Protein AF-A0AAV8Z323-F1 (afdb_monomer)

Solvent-accessible surface area (backbone atoms only — not comparable to full-atom values): 7823 Å² total; per-residue (Å²): 133,81,52,74,69,43,53,56,40,52,53,50,48,52,37,52,75,72,66,50,51,71,71,58,44,48,52,54,43,37,69,76,41,51,90,73,38,61,58,48,60,102,83,55,96,57,101,39,60,43,69,58,53,51,50,43,42,75,74,67,54,84,75,65,70,79,76,86,76,78,66,82,78,48,91,37,51,59,57,20,67,77,70,72,45,58,50,67,58,45,46,44,46,38,44,71,75,65,65,53,73,92,86,77,83,83,87,72,97,64,90,69,53,76,72,58,48,53,67,62,71,76,110

Secondary structure (DSSP, 8-state):
---HHHHHHHHHHHHHHTT--HHHHHHHHHHHHGGG-S---TT--SS--HHHHHHHHHTT----SPP---PPPPTTHHHHHHH---HHHHHHIIIIIS----------SSPPPHHHHHHHHT-

Sequence (123 aa):
MLSVQIEQRVYLTFLVKLGKTFTEAYAISKEVYGNDCLFRGLNGLSGVNGSEWFKRFKEGRETTEDDPRLGQPSTIQGPAEITGINQECVRQILHELFNMRKVCAKMMPKLLTPEQKESIMNI

Structure (mmCIF, N/CA/C/O backbone):
data_AF-A0AAV8Z323-F1
#
_entry.id   AF-A0AAV8Z323-F1
#
loop_
_atom_site.group_PDB
_atom_site.id
_atom_site.type_symbol
_atom_site.label_atom_id
_atom_site.label_alt_id
_atom_site.label_comp_id
_atom_site.label_asym_id
_atom_site.label_entity_id
_atom_site.label_seq_id
_atom_site.pdbx_PDB_ins_code
_atom_site.Cartn_x
_atom_site.Cartn_y
_atom_site.Cartn_z
_atom_site.occupancy
_atom_site.B_iso_or_equiv
_atom_site.auth_seq_id
_atom_site.auth_comp_id
_atom_site.auth_asym_id
_atom_site.auth_atom_id
_atom_site.pdbx_PDB_model_num
ATOM 1 N N . MET A 1 1 ? -16.971 -11.402 -10.348 1.00 48.16 1 MET A N 1
ATOM 2 C CA . MET A 1 1 ? -16.849 -11.582 -8.886 1.00 48.16 1 MET A CA 1
ATOM 3 C C . MET A 1 1 ? -15.675 -10.725 -8.441 1.00 48.16 1 MET A C 1
ATOM 5 O O . MET A 1 1 ? -14.588 -10.930 -8.966 1.00 48.16 1 MET A O 1
ATOM 9 N N . LEU A 1 2 ? -15.898 -9.697 -7.616 1.00 60.88 2 LEU A N 1
ATOM 10 C CA . LEU A 1 2 ? -14.803 -8.868 -7.093 1.00 60.88 2 LEU A CA 1
ATOM 11 C C . LEU A 1 2 ? -13.932 -9.734 -6.176 1.00 60.88 2 LEU A C 1
ATOM 13 O O . LEU A 1 2 ? -14.456 -10.592 -5.467 1.00 60.88 2 LEU A O 1
ATOM 17 N N . SER A 1 3 ? -12.611 -9.554 -6.212 1.00 76.62 3 SER A N 1
ATOM 18 C CA . SER A 1 3 ? -11.750 -10.247 -5.255 1.00 76.62 3 SER A CA 1
ATOM 19 C C . SER A 1 3 ? -12.020 -9.698 -3.851 1.00 76.62 3 SER A C 1
ATOM 21 O O . SER A 1 3 ? -12.246 -8.498 -3.684 1.00 76.62 3 SER A O 1
ATOM 23 N N . VAL A 1 4 ? -11.949 -10.560 -2.834 1.00 76.06 4 VAL A N 1
ATOM 24 C CA . VAL A 1 4 ? -12.150 -10.187 -1.416 1.00 76.06 4 VAL A CA 1
ATOM 25 C C . VAL A 1 4 ? -11.257 -8.999 -1.010 1.00 76.06 4 VAL A C 1
ATOM 27 O O . VAL A 1 4 ? -11.631 -8.177 -0.179 1.00 76.06 4 VAL A O 1
ATOM 30 N N . GLN A 1 5 ? -10.093 -8.851 -1.654 1.00 76.62 5 GLN A N 1
ATOM 31 C CA . GLN A 1 5 ? -9.186 -7.722 -1.438 1.00 76.62 5 GLN A CA 1
ATOM 32 C C . GLN A 1 5 ? -9.721 -6.392 -1.962 1.00 76.62 5 GLN A C 1
ATOM 34 O O . GLN A 1 5 ? -9.603 -5.376 -1.278 1.00 76.62 5 GLN A O 1
ATOM 39 N N . ILE A 1 6 ? -10.305 -6.388 -3.160 1.00 80.69 6 ILE A N 1
ATOM 40 C CA . ILE A 1 6 ? -10.874 -5.176 -3.754 1.00 80.69 6 ILE A CA 1
ATOM 41 C C . ILE A 1 6 ? -12.091 -4.729 -2.943 1.00 80.69 6 ILE A C 1
ATOM 43 O O . ILE A 1 6 ? -12.216 -3.544 -2.649 1.00 80.69 6 ILE A O 1
ATOM 47 N N . GLU A 1 7 ? -12.941 -5.664 -2.516 1.00 84.75 7 GLU A N 1
ATOM 48 C CA . GLU A 1 7 ? -14.120 -5.365 -1.696 1.00 84.75 7 GLU A CA 1
ATOM 49 C C . GLU A 1 7 ? -13.749 -4.653 -0.385 1.00 84.75 7 GLU A C 1
ATOM 51 O O . GLU A 1 7 ? -14.248 -3.562 -0.105 1.00 84.75 7 GLU A O 1
ATOM 56 N N . GLN A 1 8 ? -12.801 -5.209 0.377 1.00 86.19 8 GLN A N 1
ATOM 57 C CA . GLN A 1 8 ? -12.352 -4.598 1.631 1.00 86.19 8 GLN A CA 1
ATOM 58 C C . GLN A 1 8 ? -11.695 -3.225 1.413 1.00 86.19 8 GLN A C 1
ATOM 60 O O . GLN A 1 8 ? -11.834 -2.332 2.250 1.00 86.19 8 GLN A O 1
ATOM 65 N N . ARG A 1 9 ? -11.009 -3.009 0.280 1.00 86.19 9 ARG A N 1
ATOM 66 C CA . ARG A 1 9 ? -10.444 -1.695 -0.080 1.00 86.19 9 ARG A CA 1
ATOM 67 C C . ARG A 1 9 ? -11.522 -0.667 -0.402 1.00 86.19 9 ARG A C 1
ATOM 69 O O . ARG A 1 9 ? -11.408 0.454 0.078 1.00 86.19 9 ARG A O 1
ATOM 76 N N . VAL A 1 10 ? -12.568 -1.042 -1.144 1.00 87.38 10 VAL A N 1
ATOM 77 C CA . VAL A 1 10 ? -13.731 -0.170 -1.403 1.00 87.38 10 VAL A CA 1
ATOM 78 C C . VAL A 1 10 ? -14.386 0.241 -0.084 1.00 87.38 10 VAL A C 1
ATOM 80 O O . VAL A 1 10 ? -14.678 1.420 0.129 1.00 87.38 10 VAL A O 1
ATOM 83 N N . TYR A 1 11 ? -14.560 -0.716 0.830 1.00 88.19 11 TYR A N 1
ATOM 84 C CA . TYR A 1 11 ? -15.098 -0.449 2.160 1.00 88.19 11 TYR A CA 1
ATOM 85 C C . TYR A 1 11 ? -14.220 0.530 2.957 1.00 88.19 11 TYR A C 1
ATOM 87 O O . TYR A 1 11 ? -14.720 1.495 3.540 1.00 88.19 11 TYR A O 1
ATOM 95 N N . LEU A 1 12 ? -12.896 0.356 2.916 1.00 87.50 12 LEU A N 1
ATOM 96 C CA . LEU A 1 12 ? -11.958 1.288 3.540 1.00 87.50 12 LEU A CA 1
ATOM 97 C C . LEU A 1 12 ? -12.056 2.699 2.936 1.00 87.50 12 LEU A C 1
ATOM 99 O O . LEU A 1 12 ? -12.062 3.677 3.683 1.00 87.50 12 LEU A O 1
ATOM 103 N N . THR A 1 13 ? -12.184 2.831 1.612 1.00 89.19 13 THR A N 1
ATOM 104 C CA . THR A 1 13 ? -12.382 4.132 0.949 1.00 89.19 13 THR A CA 1
ATOM 105 C C . THR A 1 13 ? -13.653 4.826 1.439 1.00 89.19 13 THR A C 1
ATOM 107 O O . THR A 1 13 ? -13.644 6.034 1.681 1.00 89.19 13 THR A O 1
ATOM 110 N N . PHE A 1 14 ? -14.742 4.077 1.629 1.00 90.75 14 PHE A N 1
ATOM 111 C CA . PHE A 1 14 ? -15.986 4.608 2.183 1.00 90.75 14 PHE A CA 1
ATOM 112 C C . PHE A 1 14 ? -15.790 5.161 3.603 1.00 90.75 14 PHE A C 1
ATOM 114 O O . PHE A 1 14 ? -16.171 6.299 3.877 1.00 90.75 14 PHE A O 1
ATOM 121 N N . LEU A 1 15 ? -15.113 4.417 4.483 1.00 90.50 15 LEU A N 1
ATOM 122 C CA . LEU A 1 15 ? -14.819 4.861 5.852 1.00 90.50 15 LEU A CA 1
ATOM 123 C C . LEU A 1 15 ? -13.931 6.116 5.893 1.00 90.50 15 LEU A C 1
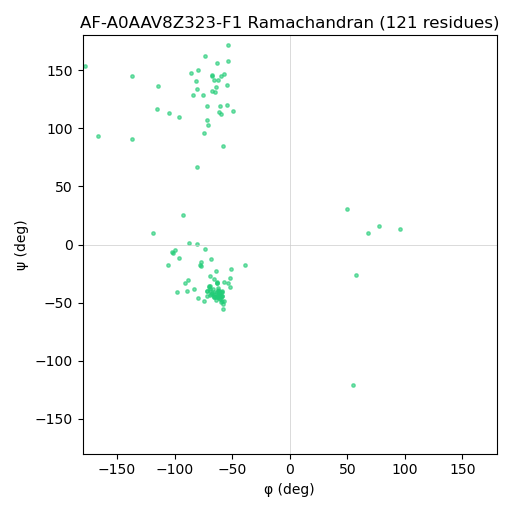ATOM 125 O O . LEU A 1 15 ? -14.159 7.007 6.713 1.00 90.50 15 LEU A O 1
ATOM 129 N N . VAL A 1 16 ? -12.961 6.223 4.980 1.00 89.44 16 VAL A N 1
ATOM 130 C CA . VAL A 1 16 ? -12.122 7.423 4.825 1.00 89.44 16 VAL A CA 1
ATOM 131 C C . VAL A 1 16 ? -12.966 8.634 4.419 1.00 89.44 16 VAL A C 1
ATOM 133 O O . VAL A 1 16 ? -12.806 9.709 5.000 1.00 89.44 16 VAL A O 1
ATOM 136 N N . LYS A 1 17 ? -13.897 8.470 3.466 1.00 90.38 17 LYS A N 1
ATOM 137 C CA . LYS A 1 17 ? -14.820 9.536 3.030 1.00 90.38 17 LYS A CA 1
ATOM 138 C C . LYS A 1 17 ? -15.798 9.964 4.129 1.00 90.38 17 LYS A C 1
ATOM 140 O O . LYS A 1 17 ? -16.165 11.132 4.179 1.00 90.38 17 LYS A O 1
ATOM 145 N N . LEU A 1 18 ? -16.160 9.058 5.040 1.00 91.00 18 LEU A N 1
ATOM 146 C CA . LEU A 1 18 ? -16.936 9.375 6.247 1.00 91.00 18 LEU A CA 1
ATOM 147 C C . LEU A 1 18 ? -16.133 10.123 7.327 1.00 91.00 18 LEU A C 1
ATOM 149 O O . LEU A 1 18 ? -16.690 10.477 8.364 1.00 91.00 18 LEU A O 1
ATOM 153 N N . GLY A 1 19 ? -14.833 10.350 7.122 1.00 90.31 19 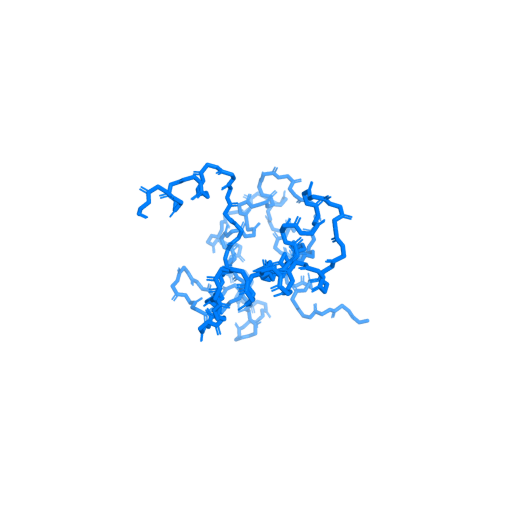GLY A N 1
ATOM 154 C CA . GLY A 1 19 ? -13.983 11.063 8.074 1.00 90.31 19 GLY A CA 1
ATOM 155 C C . GLY A 1 19 ? -13.545 10.225 9.277 1.00 90.31 19 GLY A C 1
ATOM 156 O O . GLY A 1 19 ? -13.074 10.791 10.262 1.00 90.31 19 GLY A O 1
ATOM 157 N N . LYS A 1 20 ? -13.673 8.892 9.215 1.00 90.69 20 LYS A N 1
ATOM 158 C CA . LYS A 1 20 ? -13.190 8.003 10.279 1.00 90.69 20 LYS A CA 1
ATOM 159 C C . LYS A 1 20 ? -11.671 8.009 10.357 1.00 90.69 20 LYS A C 1
ATOM 161 O O . LYS A 1 20 ? -10.984 8.103 9.340 1.00 90.69 20 LYS A O 1
ATOM 166 N N . THR A 1 21 ? -11.142 7.879 11.569 1.00 88.75 21 THR A N 1
ATOM 167 C CA . THR A 1 21 ? -9.711 7.659 11.798 1.00 88.75 21 THR A CA 1
ATOM 168 C C . THR A 1 21 ? -9.318 6.228 11.425 1.00 88.75 21 THR A C 1
ATOM 170 O O . THR A 1 21 ? -10.164 5.338 11.336 1.00 88.75 21 THR A O 1
ATOM 173 N N . PHE A 1 22 ? -8.021 5.976 11.226 1.00 84.56 22 PHE A N 1
ATOM 174 C CA . PHE A 1 22 ? -7.539 4.638 10.872 1.00 84.56 22 PHE A CA 1
ATOM 175 C C . PHE A 1 22 ? -7.904 3.585 11.930 1.00 84.56 22 PHE A C 1
ATOM 177 O O . PHE A 1 22 ? -8.310 2.481 11.581 1.00 84.56 22 PHE A O 1
ATOM 184 N N . THR A 1 23 ? -7.806 3.931 13.216 1.00 85.06 23 THR A N 1
ATOM 185 C CA . THR A 1 23 ? -8.122 3.020 14.325 1.00 85.06 23 THR A CA 1
ATOM 186 C C . THR A 1 23 ? -9.602 2.649 14.350 1.00 85.06 23 THR A C 1
ATOM 188 O O . THR A 1 23 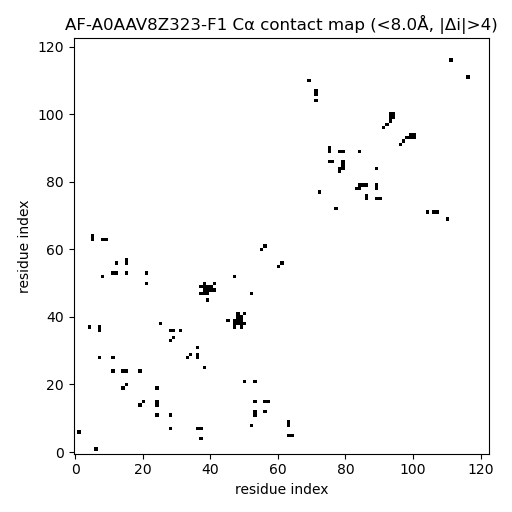? -9.930 1.473 14.491 1.00 85.06 23 THR A O 1
ATOM 191 N N . GLU A 1 24 ? -10.495 3.624 14.158 1.00 89.00 24 GLU A N 1
ATOM 192 C CA . GLU A 1 24 ? -11.936 3.366 14.048 1.00 89.00 24 GLU A CA 1
ATOM 193 C C . GLU A 1 24 ? -12.252 2.528 12.809 1.00 89.00 24 GLU A C 1
ATOM 195 O O . GLU A 1 24 ? -12.994 1.553 12.892 1.00 89.00 24 GLU A O 1
ATOM 200 N N . ALA A 1 25 ? -11.659 2.872 11.662 1.00 87.88 25 ALA A N 1
ATOM 201 C CA . ALA A 1 25 ? -11.877 2.146 10.420 1.00 87.88 25 ALA A CA 1
ATOM 202 C C . ALA A 1 25 ? -11.399 0.688 10.516 1.00 87.88 25 ALA A C 1
ATOM 204 O O . ALA A 1 25 ? -12.068 -0.221 10.021 1.00 87.88 25 ALA A O 1
ATOM 205 N N . TYR A 1 26 ? -10.271 0.455 11.190 1.00 85.12 26 TYR A N 1
ATOM 206 C CA . TYR A 1 26 ? -9.758 -0.880 11.471 1.00 85.12 26 TYR A CA 1
ATOM 207 C C . TYR A 1 26 ? -10.677 -1.661 12.415 1.00 85.12 26 TYR A C 1
ATOM 209 O O . TYR A 1 26 ? -10.972 -2.817 12.127 1.00 85.12 26 TYR A O 1
ATOM 217 N N . ALA A 1 27 ? -11.159 -1.043 13.498 1.00 86.88 27 ALA A N 1
ATOM 218 C CA . ALA A 1 27 ? -12.077 -1.688 14.436 1.00 86.88 27 ALA A CA 1
ATOM 219 C C . ALA A 1 27 ? -13.367 -2.141 13.736 1.00 86.88 27 ALA A C 1
ATOM 221 O O . ALA A 1 27 ? -13.726 -3.313 13.810 1.00 86.88 27 ALA A O 1
ATOM 222 N N . ILE A 1 28 ? -13.985 -1.249 12.956 1.00 88.50 28 ILE A N 1
ATOM 223 C CA . ILE A 1 28 ? -15.193 -1.553 12.179 1.00 88.50 28 ILE A CA 1
ATOM 224 C C . ILE A 1 28 ? -14.912 -2.664 11.153 1.00 88.50 28 ILE A C 1
ATOM 226 O O . ILE A 1 28 ? -15.660 -3.632 11.045 1.00 88.50 28 ILE A O 1
ATOM 230 N N . SER A 1 29 ? -13.798 -2.577 10.422 1.00 86.19 29 SER A N 1
ATOM 231 C CA . SER A 1 29 ? -13.424 -3.615 9.450 1.00 86.19 29 SER A CA 1
ATOM 232 C C . SER A 1 29 ? -13.156 -4.966 10.125 1.00 86.19 29 SER A C 1
ATOM 234 O O . SER A 1 29 ? -13.425 -6.016 9.546 1.00 86.19 29 SER A O 1
ATOM 236 N N . LYS A 1 30 ? -12.634 -4.967 11.357 1.00 86.06 30 LYS A N 1
ATOM 237 C CA . LYS A 1 30 ? -12.393 -6.182 12.139 1.00 86.06 30 LYS A CA 1
ATOM 238 C C . LYS A 1 30 ? -13.695 -6.828 12.611 1.00 86.06 30 LYS A C 1
ATOM 240 O O . LYS A 1 30 ? -13.757 -8.054 12.627 1.00 86.06 30 LYS A O 1
ATOM 245 N N . GLU A 1 31 ? -14.713 -6.041 12.951 1.00 88.94 31 GLU A N 1
ATOM 246 C CA . GLU A 1 31 ? -16.048 -6.554 13.284 1.00 88.94 31 GLU A CA 1
ATOM 247 C C . GLU A 1 31 ? -16.729 -7.204 12.074 1.00 88.94 31 GLU A C 1
ATOM 249 O O . GLU A 1 31 ? -17.294 -8.286 12.205 1.00 88.94 31 GLU A O 1
ATOM 254 N N . VAL A 1 32 ? -16.630 -6.588 10.891 1.00 88.62 32 VAL A N 1
ATOM 255 C CA . VAL A 1 32 ? -17.286 -7.087 9.668 1.00 88.62 32 VAL A CA 1
ATOM 256 C C . VAL A 1 32 ? -16.582 -8.319 9.097 1.00 88.62 32 VAL A C 1
ATOM 258 O O . VAL A 1 32 ? -17.232 -9.310 8.775 1.00 88.62 32 VAL A O 1
ATOM 261 N N . TYR A 1 33 ? -15.254 -8.267 8.960 1.00 84.62 33 TYR A N 1
ATOM 262 C CA . TYR A 1 33 ? -14.483 -9.294 8.247 1.00 84.62 33 TYR A CA 1
ATOM 263 C C . TYR A 1 33 ? -13.778 -10.293 9.175 1.00 84.62 33 TYR A C 1
ATOM 265 O O . TYR A 1 33 ? -13.196 -11.270 8.707 1.00 84.62 33 TYR A O 1
ATOM 273 N N . GLY A 1 34 ? -13.781 -10.074 10.493 1.00 84.56 34 GLY A N 1
ATOM 274 C CA . GLY A 1 34 ? -13.235 -11.018 11.467 1.00 84.56 34 GLY A CA 1
ATOM 275 C C . GLY A 1 34 ? -11.777 -11.400 11.189 1.00 84.56 34 GLY A C 1
ATOM 276 O O . GLY A 1 34 ? -10.872 -10.558 11.187 1.00 84.56 34 GLY A O 1
ATOM 277 N N . ASN A 1 35 ? -11.520 -12.695 10.994 1.00 81.56 35 ASN A N 1
ATOM 278 C CA . ASN A 1 35 ? -10.181 -13.217 10.697 1.00 81.56 35 ASN A CA 1
ATOM 279 C C . ASN A 1 35 ? -9.748 -13.005 9.243 1.00 81.56 35 ASN A C 1
ATOM 281 O O . ASN A 1 35 ? -8.545 -13.007 8.978 1.00 81.56 35 ASN A O 1
ATOM 285 N N . ASP A 1 36 ? -10.700 -12.738 8.352 1.00 80.44 36 ASP A N 1
ATOM 286 C CA . ASP A 1 36 ? -10.464 -12.471 6.934 1.00 80.44 36 ASP A CA 1
ATOM 287 C C . ASP A 1 36 ? -10.179 -10.989 6.658 1.00 80.44 36 ASP A C 1
ATOM 289 O O . ASP A 1 36 ? -9.952 -10.598 5.513 1.00 80.44 36 ASP A O 1
ATOM 293 N N . CYS A 1 37 ? -10.152 -10.146 7.697 1.00 78.44 37 CYS A N 1
ATOM 294 C CA . CYS A 1 37 ? -9.748 -8.748 7.585 1.00 78.44 37 CYS A CA 1
ATOM 295 C C . CYS A 1 37 ? -8.290 -8.647 7.099 1.00 78.44 37 CYS A C 1
ATOM 297 O O . CYS A 1 37 ? -7.343 -9.034 7.792 1.00 78.44 37 CYS A O 1
ATOM 299 N N . LEU A 1 38 ? -8.111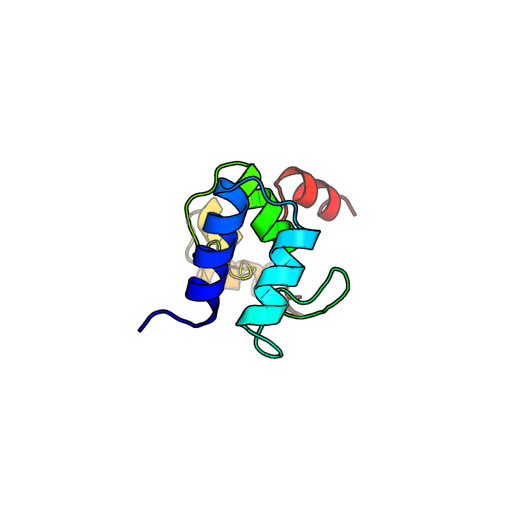 -8.102 5.896 1.00 72.50 38 LEU A N 1
ATOM 300 C CA . LEU A 1 38 ? -6.831 -7.998 5.193 1.00 72.50 38 LEU A CA 1
ATOM 301 C C . LEU A 1 38 ? -5.945 -6.879 5.737 1.00 72.50 38 LEU A C 1
ATOM 303 O O . LEU A 1 38 ? -4.740 -6.860 5.488 1.00 72.50 38 LEU A O 1
ATO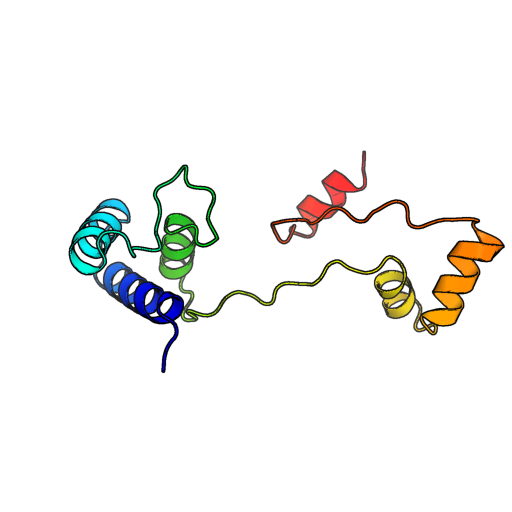M 307 N N . PHE A 1 39 ? -6.519 -5.969 6.519 1.00 70.25 39 PHE A N 1
ATOM 308 C CA . PHE A 1 39 ? -5.804 -4.908 7.212 1.00 70.25 39 PHE A CA 1
ATOM 309 C C . PHE A 1 39 ? -5.163 -5.453 8.487 1.00 70.25 39 PHE A C 1
ATOM 311 O O . PHE A 1 39 ? -5.566 -5.105 9.589 1.00 70.25 39 PHE A O 1
ATOM 318 N N . ARG A 1 40 ? -4.174 -6.344 8.385 1.00 61.81 40 ARG A N 1
ATOM 319 C CA . ARG A 1 40 ? -3.459 -6.792 9.589 1.00 61.81 40 ARG A CA 1
ATOM 320 C C . ARG A 1 40 ? -2.660 -5.600 10.138 1.00 61.81 40 ARG A C 1
ATOM 322 O O . ARG A 1 40 ? -2.018 -4.894 9.366 1.00 61.81 40 ARG A O 1
ATOM 329 N N . GLY A 1 41 ? -2.763 -5.344 11.446 1.00 55.31 41 GLY A N 1
ATOM 330 C CA . GLY A 1 41 ? -2.189 -4.162 12.104 1.00 55.31 41 GLY A CA 1
ATOM 331 C C . GLY A 1 41 ? -0.690 -3.949 11.842 1.00 55.31 41 GLY A C 1
ATOM 332 O O . GLY A 1 41 ? -0.021 -4.828 11.306 1.00 55.31 41 GLY A O 1
ATOM 333 N N . LEU A 1 42 ? -0.181 -2.786 12.277 1.00 46.44 42 LEU A N 1
ATOM 334 C CA . LEU A 1 42 ? 1.123 -2.154 11.968 1.00 46.44 42 LEU A CA 1
ATOM 335 C C . LEU A 1 42 ? 2.374 -3.060 11.861 1.00 46.44 42 LEU A C 1
ATOM 337 O O . LEU A 1 42 ? 3.358 -2.638 11.264 1.00 46.44 42 LEU A O 1
ATOM 341 N N . ASN A 1 43 ? 2.341 -4.290 12.382 1.00 46.06 43 ASN A N 1
ATOM 342 C CA . ASN A 1 43 ? 3.478 -5.206 12.486 1.00 46.06 43 ASN A CA 1
ATOM 343 C C . ASN A 1 43 ? 3.307 -6.540 11.715 1.00 46.06 43 ASN A C 1
ATOM 345 O O . ASN A 1 43 ? 4.099 -7.461 11.900 1.00 46.06 43 ASN A O 1
ATOM 349 N N . GLY A 1 44 ? 2.277 -6.694 10.874 1.00 40.31 44 GLY A N 1
ATOM 350 C CA . GLY A 1 44 ? 1.985 -7.956 10.182 1.00 40.31 44 GLY A CA 1
ATOM 351 C C . GLY A 1 44 ? 2.553 -8.046 8.763 1.00 40.31 44 GLY A C 1
ATOM 352 O O . GLY A 1 44 ? 2.024 -7.429 7.843 1.00 40.31 44 GLY A O 1
ATOM 353 N N . LEU A 1 45 ? 3.571 -8.888 8.563 1.00 40.59 45 LEU A N 1
ATOM 354 C CA . LEU A 1 45 ? 4.054 -9.361 7.258 1.00 40.59 45 LEU A CA 1
ATOM 355 C C . LEU A 1 45 ? 2.933 -10.077 6.477 1.00 40.59 45 LEU A C 1
ATOM 357 O O . LEU A 1 45 ? 2.798 -11.292 6.540 1.00 40.59 45 LEU A O 1
ATOM 361 N N . SER A 1 46 ? 2.100 -9.329 5.754 1.00 44.31 46 SER A N 1
ATOM 362 C CA . SER A 1 46 ? 1.221 -9.858 4.706 1.00 44.31 46 SER A CA 1
ATOM 363 C C . SER A 1 46 ? 0.654 -8.716 3.867 1.00 44.31 46 SER A C 1
ATOM 365 O O . SER A 1 46 ? -0.383 -8.169 4.217 1.00 44.31 46 SER A O 1
ATOM 367 N N . GLY A 1 47 ? 1.328 -8.389 2.761 1.00 51.22 47 GLY A N 1
ATOM 368 C CA . GLY A 1 47 ? 0.774 -7.920 1.475 1.00 51.22 47 GLY A CA 1
ATOM 369 C C . GLY A 1 47 ? -0.112 -6.666 1.373 1.00 51.22 47 GLY A C 1
ATOM 370 O O . GLY A 1 47 ? -0.123 -6.050 0.314 1.00 51.22 47 GLY A O 1
ATOM 371 N N . VAL A 1 48 ? -0.840 -6.247 2.406 1.00 58.91 48 VAL A N 1
ATOM 372 C CA . VAL A 1 48 ? -1.801 -5.140 2.359 1.00 58.91 48 VAL A CA 1
ATOM 373 C C . VAL A 1 48 ? -1.618 -4.301 3.620 1.00 58.91 48 VAL A C 1
ATOM 375 O O . VAL A 1 48 ? -2.200 -4.564 4.667 1.00 58.91 48 VAL A O 1
ATOM 378 N N . ASN A 1 49 ? -0.760 -3.285 3.538 1.00 71.31 49 ASN A N 1
ATOM 379 C CA . ASN A 1 49 ? -0.546 -2.365 4.649 1.00 71.31 49 ASN A CA 1
ATOM 380 C C . ASN A 1 49 ? -1.765 -1.430 4.753 1.00 71.31 49 ASN A C 1
ATOM 382 O O . ASN A 1 49 ? -1.875 -0.463 4.003 1.00 71.31 49 ASN A O 1
ATOM 386 N N . GLY A 1 50 ? -2.729 -1.749 5.622 1.00 73.56 50 GLY A N 1
ATOM 387 C CA . GLY A 1 50 ? -3.982 -0.990 5.731 1.00 73.56 50 GLY A CA 1
ATOM 388 C C . GLY A 1 50 ? -3.779 0.496 6.027 1.00 73.56 50 GLY A C 1
ATOM 389 O O . GLY A 1 50 ? -4.539 1.324 5.533 1.00 73.56 50 GLY A O 1
ATOM 390 N N . SER A 1 51 ? -2.722 0.848 6.763 1.00 76.81 51 SER A N 1
ATOM 391 C CA . SER A 1 51 ? -2.369 2.242 7.057 1.00 76.81 51 SER A CA 1
ATOM 392 C C . SER A 1 51 ? -1.871 2.995 5.820 1.00 76.81 51 SER A C 1
ATOM 394 O O . SER A 1 51 ? -2.197 4.164 5.638 1.00 76.81 51 SER A O 1
ATOM 396 N N . GLU A 1 52 ? -1.144 2.314 4.933 1.00 80.38 52 GLU A N 1
ATOM 397 C CA . GLU A 1 52 ? -0.693 2.850 3.647 1.00 80.38 52 GLU A CA 1
ATOM 398 C C . GLU A 1 52 ? -1.888 3.116 2.726 1.00 80.38 52 GLU A C 1
ATOM 400 O O . GLU A 1 52 ? -1.995 4.192 2.146 1.00 80.38 52 GLU A O 1
ATOM 405 N N . TRP A 1 53 ? -2.830 2.173 2.633 1.00 83.38 53 TRP A N 1
ATOM 406 C CA . TRP A 1 53 ? -4.069 2.370 1.874 1.00 83.38 53 TRP A CA 1
ATOM 407 C C . TRP A 1 53 ? -4.911 3.512 2.435 1.00 83.38 53 TRP A C 1
ATOM 409 O O . TRP A 1 53 ? -5.356 4.374 1.683 1.00 83.38 53 TRP A O 1
ATOM 419 N N . PHE A 1 54 ? -5.066 3.570 3.757 1.00 85.25 54 PHE A N 1
ATOM 420 C CA . PHE A 1 54 ? -5.768 4.661 4.422 1.00 85.25 54 PHE A CA 1
ATOM 421 C C . PHE A 1 54 ? -5.122 6.023 4.125 1.00 85.25 54 PHE A C 1
ATOM 423 O O . PHE A 1 54 ? -5.823 6.971 3.775 1.00 85.25 54 PHE A O 1
ATOM 430 N N . LYS A 1 55 ? -3.786 6.114 4.190 1.00 86.38 55 LYS A N 1
ATOM 431 C CA . LYS A 1 55 ? -3.031 7.318 3.819 1.00 86.38 55 LYS A CA 1
ATOM 432 C C . LYS A 1 55 ? -3.269 7.705 2.356 1.00 86.38 55 LYS A C 1
ATOM 434 O O . LYS A 1 55 ? -3.640 8.840 2.084 1.00 86.38 55 LYS A O 1
ATOM 439 N N . ARG A 1 56 ? -3.147 6.754 1.428 1.00 85.12 56 ARG A N 1
ATOM 440 C CA . ARG A 1 56 ? -3.366 6.977 -0.012 1.00 85.12 56 ARG A CA 1
ATOM 441 C C . ARG A 1 56 ? -4.776 7.483 -0.320 1.00 85.12 56 ARG A C 1
ATOM 443 O O . ARG A 1 56 ? -4.944 8.369 -1.151 1.00 85.12 56 ARG A O 1
ATOM 450 N N . PHE A 1 57 ? -5.790 6.940 0.351 1.00 87.62 57 PHE A N 1
ATOM 451 C CA . PHE A 1 57 ? -7.169 7.404 0.197 1.00 87.62 57 PHE A CA 1
ATOM 452 C C . PHE A 1 57 ? -7.380 8.797 0.800 1.00 87.62 57 PHE A C 1
ATOM 454 O O . PHE A 1 57 ? -8.094 9.608 0.218 1.00 87.62 57 PHE A O 1
ATOM 461 N N . LYS A 1 58 ? -6.723 9.115 1.924 1.00 86.31 58 LYS A N 1
ATOM 462 C CA . LYS A 1 58 ? -6.704 10.478 2.482 1.00 86.31 58 LYS A CA 1
ATOM 463 C C . LYS A 1 58 ? -6.037 11.487 1.542 1.00 86.31 58 LYS A C 1
ATOM 465 O O . LYS A 1 58 ? -6.457 12.638 1.525 1.00 86.31 58 LYS A O 1
ATOM 470 N N . GLU A 1 59 ? -5.040 11.055 0.776 1.00 88.00 59 GLU A N 1
ATOM 471 C CA . GLU A 1 59 ? -4.322 11.852 -0.231 1.00 88.00 59 GLU A CA 1
ATOM 472 C C . GLU A 1 59 ? -5.074 11.975 -1.572 1.00 88.00 59 GLU A C 1
ATOM 474 O O . GLU A 1 59 ? -4.590 12.639 -2.483 1.00 88.00 59 GLU A O 1
ATOM 479 N N . GLY A 1 60 ? -6.268 11.381 -1.698 1.00 84.44 60 GLY A N 1
ATOM 480 C CA . GLY A 1 60 ? -7.139 11.562 -2.864 1.00 84.44 60 GLY A CA 1
ATOM 481 C C . GLY A 1 60 ? -7.030 10.483 -3.943 1.00 84.44 60 GLY A C 1
ATOM 482 O O . GLY A 1 60 ? -7.553 10.672 -5.038 1.00 84.44 60 GLY A O 1
ATOM 483 N N . ARG A 1 61 ? -6.394 9.335 -3.669 1.00 83.00 61 ARG A N 1
ATOM 484 C CA . ARG A 1 61 ? -6.454 8.182 -4.584 1.00 83.00 61 ARG A CA 1
ATOM 485 C C . ARG A 1 61 ? -7.889 7.650 -4.691 1.00 83.00 61 ARG A C 1
ATOM 487 O O . ARG A 1 61 ? -8.536 7.412 -3.675 1.00 83.00 61 ARG A O 1
ATOM 494 N N . GLU A 1 62 ? -8.335 7.352 -5.911 1.00 76.88 62 GLU A N 1
ATOM 495 C CA . GLU A 1 62 ? -9.656 6.751 -6.175 1.00 76.88 62 GLU A CA 1
ATOM 496 C C . GLU A 1 62 ? -9.598 5.262 -6.551 1.00 76.88 62 GLU A C 1
ATOM 498 O O . GLU A 1 62 ? -10.601 4.556 -6.455 1.00 76.88 62 GLU A O 1
ATOM 503 N N . THR A 1 63 ? -8.429 4.758 -6.956 1.00 81.00 63 THR A N 1
ATOM 504 C CA . THR A 1 63 ? -8.266 3.368 -7.395 1.00 81.00 63 THR A CA 1
ATOM 505 C C . THR A 1 63 ? -8.123 2.407 -6.216 1.00 81.00 63 THR A C 1
ATOM 507 O O . THR A 1 63 ? -7.448 2.697 -5.227 1.00 81.00 63 THR A O 1
ATOM 510 N N . THR A 1 64 ? -8.735 1.228 -6.333 1.00 78.56 64 THR A N 1
ATOM 511 C CA . THR A 1 64 ? -8.626 0.127 -5.356 1.00 78.56 64 THR A CA 1
ATOM 512 C C . THR A 1 64 ? -7.675 -0.982 -5.811 1.00 78.56 64 THR A C 1
ATOM 514 O O . THR A 1 64 ? -7.363 -1.896 -5.042 1.00 78.56 64 THR A O 1
ATOM 517 N N . GLU A 1 65 ? -7.181 -0.893 -7.043 1.00 78.62 65 GLU A N 1
ATOM 518 C CA . GLU A 1 65 ? -6.232 -1.833 -7.635 1.00 78.62 65 GLU A CA 1
ATOM 519 C C . GLU A 1 65 ? -4.797 -1.564 -7.174 1.00 78.62 65 GLU A C 1
ATOM 521 O O . GLU A 1 65 ? -4.425 -0.430 -6.867 1.00 78.62 65 GLU A O 1
ATOM 526 N N . ASP A 1 66 ? -3.993 -2.629 -7.109 1.00 73.94 66 ASP A N 1
ATOM 527 C CA . ASP A 1 66 ? -2.558 -2.507 -6.854 1.00 73.94 66 ASP A CA 1
ATOM 528 C C . ASP A 1 66 ? -1.893 -1.654 -7.939 1.00 73.94 66 ASP A C 1
ATOM 530 O O . ASP A 1 66 ? -2.231 -1.743 -9.118 1.00 73.94 66 ASP A O 1
ATOM 534 N N . ASP A 1 67 ? -0.888 -0.878 -7.537 1.00 72.56 67 ASP A N 1
ATOM 535 C CA . ASP A 1 67 ? -0.005 -0.227 -8.497 1.00 72.56 67 ASP A CA 1
ATOM 536 C C . ASP A 1 67 ? 0.653 -1.264 -9.412 1.00 72.56 67 ASP A C 1
ATOM 538 O O . ASP A 1 67 ? 0.970 -2.368 -8.942 1.00 72.56 67 ASP A O 1
ATOM 542 N N . PRO A 1 68 ? 0.918 -0.919 -10.688 1.00 66.62 68 PRO A N 1
ATOM 543 C CA . PRO A 1 68 ? 1.695 -1.770 -11.568 1.00 66.62 68 PRO A CA 1
ATOM 544 C C . PRO A 1 68 ? 2.978 -2.183 -10.855 1.00 66.62 68 PRO A C 1
ATOM 546 O O . PRO A 1 68 ? 3.834 -1.360 -10.519 1.00 66.62 68 PRO A O 1
ATOM 549 N N . ARG A 1 69 ? 3.107 -3.482 -10.585 1.00 63.19 69 ARG A N 1
ATOM 550 C CA . ARG A 1 69 ? 4.339 -4.027 -10.032 1.00 63.19 69 ARG A CA 1
ATOM 551 C C . ARG A 1 69 ? 5.353 -3.959 -11.157 1.00 63.19 69 ARG A C 1
ATOM 553 O O . ARG A 1 69 ? 5.289 -4.771 -12.077 1.00 63.19 69 ARG A O 1
ATOM 560 N N . LEU A 1 70 ? 6.263 -2.985 -11.110 1.00 54.19 70 LEU A N 1
ATOM 561 C CA . LEU A 1 70 ? 7.418 -3.028 -11.995 1.00 54.19 70 LEU A CA 1
ATOM 562 C C . LEU A 1 70 ? 8.152 -4.323 -11.665 1.00 54.19 70 LEU A C 1
ATOM 564 O O . LEU A 1 70 ? 8.637 -4.517 -10.546 1.00 54.19 70 LEU A O 1
ATOM 568 N N . GLY A 1 71 ? 8.138 -5.242 -12.628 1.00 53.56 71 GLY A N 1
ATOM 569 C CA . GLY A 1 71 ? 8.925 -6.455 -12.549 1.00 53.56 71 GLY A CA 1
ATOM 570 C C . GLY A 1 71 ? 10.382 -6.094 -12.295 1.00 53.56 71 GLY A C 1
ATOM 571 O O . GLY A 1 71 ? 10.829 -4.975 -12.553 1.00 53.56 71 GLY A O 1
ATOM 572 N N . GLN A 1 72 ? 11.131 -7.050 -11.764 1.00 57.50 72 GLN A N 1
ATOM 573 C CA . GLN A 1 72 ? 12.565 -6.878 -11.619 1.00 57.50 72 GLN A CA 1
ATOM 574 C C . GLN A 1 72 ? 13.163 -6.517 -12.988 1.00 57.50 72 GLN A C 1
ATOM 576 O O . GLN A 1 72 ? 13.025 -7.322 -13.914 1.00 57.50 72 GLN A O 1
ATOM 581 N N . PRO A 1 73 ? 13.820 -5.351 -13.138 1.00 58.81 73 PRO A N 1
ATOM 582 C CA . PRO A 1 73 ? 14.480 -5.030 -14.387 1.00 58.81 73 PRO A CA 1
ATOM 583 C C . PRO A 1 73 ? 15.542 -6.097 -14.628 1.00 58.81 73 PRO A C 1
ATOM 585 O O . PRO A 1 73 ? 16.435 -6.318 -13.804 1.00 58.81 73 PRO A O 1
ATOM 588 N N . SER A 1 74 ? 15.407 -6.823 -15.735 1.00 64.00 74 SER A N 1
ATOM 589 C CA . SER A 1 74 ? 16.452 -7.747 -16.151 1.00 64.00 74 SER A CA 1
ATOM 590 C C . SER A 1 74 ? 17.712 -6.934 -16.436 1.00 64.00 74 SER A C 1
ATOM 592 O O . SER A 1 74 ? 17.629 -5.863 -17.035 1.00 64.00 74 SER A O 1
ATOM 594 N N . THR A 1 75 ? 18.883 -7.461 -16.069 1.00 68.00 75 THR A N 1
ATOM 595 C CA . THR A 1 75 ? 20.200 -6.870 -16.381 1.00 68.00 75 THR A CA 1
ATOM 596 C C . THR A 1 75 ? 20.354 -6.543 -17.875 1.00 68.00 75 THR A C 1
ATOM 598 O O . THR A 1 75 ? 21.158 -5.700 -18.243 1.00 68.00 75 THR A O 1
ATOM 601 N N . ILE A 1 76 ? 19.550 -7.186 -18.726 1.00 74.62 76 ILE A N 1
ATOM 602 C CA . ILE A 1 76 ? 19.519 -7.013 -20.178 1.00 74.62 76 ILE A CA 1
ATOM 603 C C . ILE A 1 76 ? 18.521 -5.924 -20.620 1.00 74.62 76 ILE A C 1
ATOM 605 O O . ILE A 1 76 ? 18.769 -5.228 -21.600 1.00 74.62 76 ILE A O 1
ATOM 609 N N . GLN A 1 77 ? 17.403 -5.757 -19.906 1.00 72.56 77 GLN A N 1
ATOM 610 C CA . GLN A 1 77 ? 16.297 -4.895 -20.334 1.00 72.56 77 GLN A CA 1
ATOM 611 C C . GLN A 1 77 ? 16.648 -3.407 -20.226 1.00 72.56 77 GLN A C 1
ATOM 613 O O . GLN A 1 77 ? 16.411 -2.663 -21.170 1.00 72.56 77 GLN A O 1
ATOM 618 N N . GLY A 1 78 ? 17.276 -2.991 -19.122 1.00 76.88 78 GLY A N 1
ATOM 619 C CA . GLY A 1 78 ? 17.676 -1.593 -18.925 1.00 76.88 78 GLY A CA 1
ATOM 620 C C . GLY A 1 78 ? 18.611 -1.073 -20.027 1.00 76.88 78 GLY A C 1
ATOM 621 O O . GLY A 1 78 ? 18.275 -0.089 -20.684 1.00 76.88 78 GLY A O 1
ATOM 622 N N . PRO A 1 79 ? 19.755 -1.736 -20.293 1.00 77.12 79 PRO A N 1
ATOM 623 C CA . PRO A 1 79 ? 20.662 -1.308 -21.352 1.00 77.12 79 PRO A CA 1
ATOM 624 C C . PRO A 1 79 ? 20.013 -1.351 -22.736 1.00 77.12 79 PRO A C 1
ATOM 626 O O . PRO A 1 79 ? 20.212 -0.418 -23.505 1.00 77.12 79 PRO A O 1
ATOM 629 N N . ALA A 1 80 ? 19.214 -2.378 -23.049 1.00 82.00 80 ALA A N 1
ATOM 630 C CA . ALA A 1 80 ? 18.535 -2.498 -24.341 1.00 82.00 80 ALA A CA 1
ATOM 631 C C . ALA A 1 80 ? 17.548 -1.347 -24.603 1.00 82.00 80 ALA A C 1
ATOM 633 O O . ALA A 1 80 ? 17.503 -0.826 -25.712 1.00 82.00 80 ALA A O 1
ATOM 634 N N . GLU A 1 81 ? 16.801 -0.907 -23.587 1.00 80.75 81 GLU A N 1
ATOM 635 C CA . GLU A 1 81 ? 15.871 0.226 -23.703 1.00 80.75 81 GLU A CA 1
ATOM 636 C C . GLU A 1 81 ? 16.600 1.567 -23.888 1.00 80.75 81 GLU A C 1
ATOM 638 O O . GLU A 1 81 ? 16.180 2.380 -24.706 1.00 80.75 81 GLU A O 1
ATOM 643 N N . ILE A 1 82 ? 17.715 1.789 -23.182 1.00 82.00 82 ILE A N 1
ATOM 644 C CA . ILE A 1 82 ? 18.494 3.040 -23.273 1.00 82.00 82 ILE A CA 1
ATOM 645 C C . ILE A 1 82 ? 19.235 3.142 -24.610 1.00 82.00 82 ILE A C 1
ATOM 647 O O . ILE A 1 82 ? 19.343 4.217 -25.195 1.00 82.00 82 ILE A O 1
ATOM 651 N N . THR A 1 83 ? 19.784 2.022 -25.075 1.00 82.94 83 THR A N 1
ATOM 652 C CA . THR A 1 83 ? 20.660 1.985 -26.253 1.00 82.94 83 THR A CA 1
ATOM 653 C C . THR A 1 83 ? 19.924 1.607 -27.540 1.00 82.94 83 THR A C 1
ATOM 655 O O . THR A 1 83 ? 20.490 1.733 -28.623 1.00 82.94 83 THR A O 1
ATOM 658 N N . GLY A 1 84 ? 18.674 1.137 -27.444 1.00 84.50 84 GLY A N 1
ATOM 659 C CA . GLY A 1 84 ? 17.879 0.647 -28.575 1.00 84.50 84 GLY A CA 1
ATOM 660 C C . GLY A 1 84 ? 18.406 -0.651 -29.200 1.00 84.50 84 GLY A C 1
ATOM 661 O O . GLY A 1 84 ? 17.957 -1.042 -30.277 1.00 84.50 84 GLY A O 1
ATOM 662 N N . ILE A 1 85 ? 19.374 -1.316 -28.562 1.00 86.19 85 ILE A N 1
ATOM 663 C CA . ILE A 1 85 ? 20.019 -2.523 -29.085 1.00 86.19 85 ILE A CA 1
ATOM 664 C C . ILE A 1 85 ? 19.186 -3.751 -28.697 1.00 86.19 85 ILE A C 1
ATOM 666 O O . ILE A 1 85 ? 18.584 -3.809 -27.624 1.00 86.19 85 ILE A O 1
ATOM 670 N N . ASN A 1 86 ? 19.177 -4.771 -29.556 1.00 87.25 86 ASN A N 1
ATOM 671 C CA . ASN A 1 86 ? 18.529 -6.045 -29.263 1.00 87.25 86 ASN A CA 1
ATOM 672 C C . ASN A 1 86 ? 19.056 -6.647 -27.941 1.00 87.25 86 ASN A C 1
ATOM 674 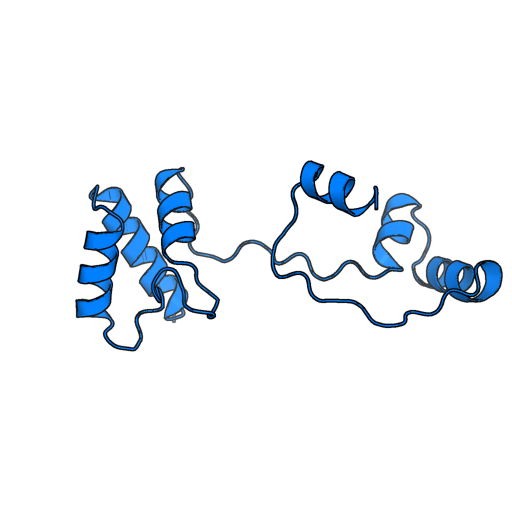O O . ASN A 1 86 ? 20.264 -6.672 -27.690 1.00 87.25 86 ASN A O 1
ATOM 678 N N . GLN A 1 87 ? 18.145 -7.174 -27.120 1.00 82.19 87 GLN A N 1
ATOM 679 C CA . GLN A 1 87 ? 18.461 -7.816 -25.842 1.00 82.19 87 GLN A CA 1
ATOM 680 C C . GLN A 1 87 ? 19.513 -8.930 -25.966 1.00 82.19 87 GLN A C 1
ATOM 682 O O . GLN A 1 87 ? 20.343 -9.096 -25.074 1.00 82.19 87 GLN A O 1
ATOM 687 N N . GLU A 1 88 ? 19.534 -9.658 -27.081 1.00 82.81 88 GLU A N 1
ATOM 688 C CA . GLU A 1 88 ? 20.515 -10.712 -27.333 1.00 82.81 88 GLU A CA 1
ATOM 689 C C . GLU A 1 88 ? 21.930 -10.154 -27.542 1.00 82.81 88 GLU A C 1
ATOM 691 O O . GLU A 1 88 ? 22.896 -10.695 -27.006 1.00 82.81 88 GLU A O 1
ATOM 696 N N . CYS A 1 89 ? 22.062 -9.014 -28.224 1.00 84.44 89 CYS A N 1
ATOM 697 C CA . CYS A 1 89 ? 23.346 -8.327 -28.363 1.00 84.44 89 CYS A CA 1
ATOM 698 C C . CYS A 1 89 ? 23.843 -7.806 -27.010 1.00 84.44 89 CYS A C 1
ATOM 700 O O . CYS A 1 89 ? 25.017 -7.952 -26.682 1.00 84.44 89 CYS A O 1
ATOM 702 N N . VAL A 1 90 ? 22.948 -7.254 -26.185 1.00 84.12 90 VAL A N 1
ATOM 703 C CA . VAL A 1 90 ? 23.287 -6.826 -24.818 1.00 84.12 90 VAL A CA 1
ATOM 704 C C . VAL A 1 90 ? 23.748 -8.019 -23.975 1.00 84.12 90 VAL A C 1
ATOM 706 O O . VAL A 1 90 ? 24.745 -7.922 -23.262 1.00 84.12 90 VAL A O 1
ATOM 709 N N . ARG A 1 91 ? 23.072 -9.169 -24.085 1.00 81.94 91 ARG A N 1
ATOM 710 C CA . ARG A 1 91 ? 23.464 -10.411 -23.404 1.00 81.94 91 ARG A CA 1
ATOM 711 C C . ARG A 1 91 ? 24.867 -10.866 -23.817 1.00 81.94 91 ARG A C 1
ATOM 713 O O . ARG A 1 91 ? 25.655 -11.225 -22.944 1.00 81.94 91 ARG A O 1
ATOM 720 N N . GLN A 1 92 ? 25.171 -10.839 -25.114 1.00 83.94 92 GLN A N 1
ATOM 721 C CA . GLN A 1 92 ? 26.482 -11.211 -25.655 1.00 83.94 92 GLN A CA 1
ATOM 722 C C . GLN A 1 92 ? 27.576 -10.261 -25.171 1.00 83.94 92 GLN A C 1
ATOM 724 O O . GLN A 1 92 ? 28.574 -10.719 -24.635 1.00 83.94 92 GLN A O 1
ATOM 729 N N . ILE A 1 93 ? 27.360 -8.947 -25.244 1.00 86.25 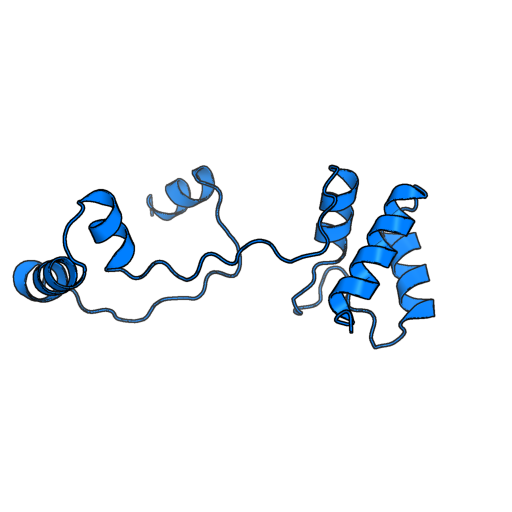93 ILE A N 1
ATOM 730 C CA . ILE A 1 93 ? 28.316 -7.946 -24.750 1.00 86.25 93 ILE A CA 1
ATOM 731 C C . ILE A 1 93 ? 28.622 -8.176 -23.263 1.00 86.25 93 ILE A C 1
ATOM 733 O O . ILE A 1 93 ? 29.785 -8.245 -22.867 1.00 86.25 93 ILE A O 1
ATOM 737 N N . LEU A 1 94 ? 27.589 -8.356 -22.436 1.00 83.06 94 LEU A N 1
ATOM 738 C CA . LEU A 1 94 ? 27.758 -8.583 -20.999 1.00 83.06 94 LEU A CA 1
ATOM 739 C C . LEU A 1 94 ? 28.515 -9.884 -20.698 1.00 83.06 94 LEU A C 1
ATOM 741 O O . LEU A 1 94 ? 29.363 -9.899 -19.808 1.00 83.06 94 LEU A O 1
ATOM 745 N N . HIS A 1 95 ? 28.223 -10.964 -21.426 1.00 81.50 95 HIS A N 1
ATOM 746 C CA . HIS A 1 95 ? 28.807 -12.279 -21.167 1.00 81.50 95 HIS A CA 1
ATOM 747 C C . HIS A 1 95 ? 30.198 -12.466 -21.792 1.00 81.50 95 HIS A C 1
ATOM 749 O O . HIS A 1 95 ? 31.051 -13.099 -21.183 1.00 81.50 95 HIS A O 1
ATOM 755 N N . GLU A 1 96 ? 30.436 -11.940 -22.993 1.00 83.44 96 GLU A N 1
ATOM 756 C CA . GLU A 1 96 ? 31.653 -12.185 -23.778 1.00 83.44 96 GLU A CA 1
ATOM 757 C C . GLU A 1 96 ? 32.686 -11.066 -23.628 1.00 83.44 96 GLU A C 1
ATOM 759 O O . GLU A 1 96 ? 33.870 -11.356 -23.485 1.00 83.44 96 GLU A O 1
ATOM 764 N N . LEU A 1 97 ? 32.260 -9.796 -23.612 1.00 80.88 97 LEU A N 1
ATOM 765 C CA . LEU A 1 97 ? 33.184 -8.657 -23.511 1.00 80.88 97 LEU A CA 1
ATOM 766 C C . LEU A 1 97 ? 33.461 -8.266 -22.058 1.00 80.88 97 LEU A C 1
ATOM 768 O O . LEU A 1 97 ? 34.597 -7.965 -21.703 1.00 80.88 97 LEU A O 1
ATOM 772 N N . PHE A 1 98 ? 32.432 -8.293 -21.208 1.00 80.69 98 PHE A N 1
ATOM 773 C CA . PHE A 1 98 ? 32.555 -7.924 -19.793 1.00 80.69 98 PHE A CA 1
ATOM 774 C C . PHE A 1 98 ? 32.676 -9.130 -18.850 1.00 80.69 98 PHE A C 1
ATOM 776 O O . PHE A 1 98 ? 32.888 -8.947 -17.652 1.00 80.69 98 PHE A O 1
ATOM 783 N N . ASN A 1 99 ? 32.554 -10.359 -19.373 1.00 81.56 99 ASN A N 1
ATOM 784 C CA . ASN A 1 99 ? 32.617 -11.617 -18.617 1.00 81.56 99 ASN A CA 1
ATOM 785 C C . ASN A 1 99 ? 31.702 -11.634 -17.369 1.00 81.56 99 ASN A C 1
ATOM 787 O O . ASN A 1 99 ? 31.997 -12.264 -16.348 1.00 81.56 99 ASN A O 1
ATOM 791 N N . MET A 1 100 ? 30.584 -10.906 -17.434 1.00 78.88 100 MET A N 1
ATOM 792 C CA . MET A 1 100 ? 29.630 -10.760 -16.341 1.00 78.88 100 MET A CA 1
ATOM 793 C C . MET A 1 100 ? 28.664 -11.942 -16.338 1.00 78.88 100 MET A C 1
ATOM 795 O O . MET A 1 100 ? 28.018 -12.255 -17.338 1.00 78.88 100 MET A O 1
ATOM 799 N N . ARG A 1 101 ? 28.508 -12.583 -15.176 1.00 72.12 101 ARG A N 1
ATOM 800 C CA . ARG A 1 101 ? 27.538 -13.665 -14.964 1.00 72.12 101 ARG A CA 1
ATOM 801 C C . ARG A 1 101 ? 26.476 -13.224 -13.965 1.00 72.12 101 ARG A C 1
ATOM 803 O O . ARG A 1 101 ? 26.789 -12.634 -12.934 1.00 72.12 101 ARG A O 1
ATOM 810 N N . LYS A 1 102 ? 25.207 -13.521 -14.254 1.00 70.19 102 LYS A N 1
ATOM 811 C CA . LYS A 1 102 ? 24.089 -13.216 -13.352 1.00 70.19 102 LYS A CA 1
ATOM 812 C C . LYS A 1 102 ? 24.148 -14.155 -12.145 1.00 70.19 102 LYS A C 1
ATOM 814 O O . LYS A 1 102 ? 23.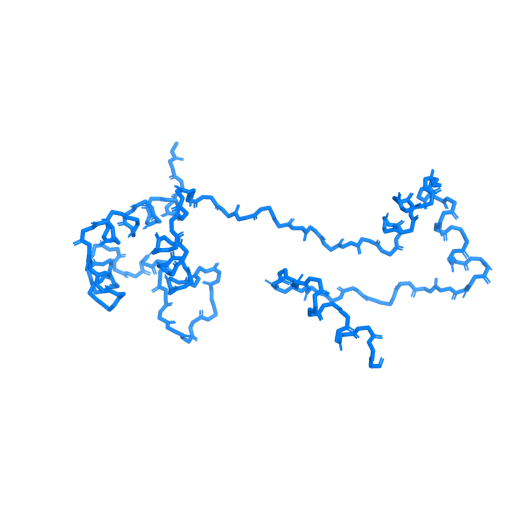854 -15.336 -12.280 1.00 70.19 102 LYS A O 1
ATOM 819 N N . VAL A 1 103 ? 24.537 -13.633 -10.981 1.00 64.75 103 VAL A N 1
ATOM 820 C CA . VAL A 1 103 ? 24.763 -14.455 -9.777 1.00 64.75 103 VAL A CA 1
ATOM 821 C C . VAL A 1 103 ? 23.453 -14.799 -9.077 1.00 64.75 103 VAL A C 1
ATOM 823 O O . VAL A 1 103 ? 23.251 -15.952 -8.736 1.00 64.75 103 VAL A O 1
ATOM 826 N N . CYS A 1 104 ? 22.563 -13.823 -8.898 1.00 52.22 104 CYS A N 1
ATOM 827 C CA . CYS A 1 104 ? 21.180 -13.930 -8.421 1.00 52.22 104 CYS A CA 1
ATOM 828 C C . CYS A 1 104 ? 20.593 -12.517 -8.456 1.00 52.22 104 CYS A C 1
ATOM 830 O O . CYS A 1 104 ? 21.328 -11.543 -8.308 1.00 52.22 104 CYS A O 1
ATOM 832 N N . ALA A 1 105 ? 19.280 -12.377 -8.602 1.00 57.72 105 ALA A N 1
ATOM 833 C CA . ALA A 1 105 ? 18.644 -11.069 -8.571 1.00 57.72 105 ALA A CA 1
ATOM 834 C C . ALA A 1 105 ? 17.714 -10.996 -7.347 1.00 57.72 105 ALA A C 1
ATOM 836 O O . ALA A 1 105 ? 16.772 -11.777 -7.230 1.00 57.72 105 ALA A O 1
ATOM 837 N N . LYS A 1 106 ? 18.009 -10.099 -6.396 1.00 56.34 106 LYS A N 1
ATOM 838 C CA . LYS A 1 106 ? 17.259 -9.966 -5.134 1.00 56.34 106 LYS A CA 1
ATOM 839 C C . LYS A 1 106 ? 15.920 -9.267 -5.400 1.00 56.34 106 LYS A C 1
ATOM 841 O O . LYS A 1 106 ? 15.891 -8.214 -6.033 1.00 56.34 106 LYS A O 1
ATOM 846 N N . MET A 1 107 ? 14.813 -9.851 -4.942 1.00 55.59 107 MET A N 1
ATOM 847 C CA . MET A 1 107 ? 13.488 -9.222 -5.028 1.00 55.59 107 MET A CA 1
ATOM 848 C C . MET A 1 107 ? 13.451 -7.954 -4.169 1.00 55.59 107 MET A C 1
ATOM 850 O O . MET A 1 107 ? 13.845 -7.993 -3.003 1.00 55.59 107 MET A O 1
ATOM 854 N N . MET A 1 108 ? 12.960 -6.849 -4.735 1.00 50.62 108 MET A N 1
ATOM 855 C CA . MET A 1 108 ? 12.759 -5.583 -4.023 1.00 50.62 108 MET A CA 1
ATOM 856 C C . MET A 1 108 ? 11.264 -5.383 -3.733 1.00 50.62 108 MET A C 1
ATOM 858 O O . MET A 1 108 ? 10.490 -5.216 -4.673 1.00 50.62 108 MET A O 1
ATOM 862 N N . PRO A 1 109 ? 10.828 -5.400 -2.457 1.00 52.66 109 PRO A N 1
ATOM 863 C CA . PRO A 1 109 ? 9.407 -5.311 -2.102 1.00 52.66 109 PRO A CA 1
ATOM 864 C C . PRO A 1 109 ? 8.734 -3.960 -2.390 1.00 52.66 109 PRO A C 1
ATOM 866 O O . PRO A 1 109 ? 7.514 -3.868 -2.283 1.00 52.66 109 PRO A O 1
ATOM 869 N N . LYS A 1 110 ? 9.499 -2.899 -2.685 1.00 57.66 110 LYS A N 1
ATOM 870 C CA . LYS A 1 110 ? 8.985 -1.532 -2.860 1.00 57.66 110 LYS A CA 1
ATOM 871 C C . LYS A 1 110 ? 9.624 -0.850 -4.065 1.00 57.66 110 LYS A C 1
ATOM 873 O O . LYS A 1 110 ? 10.808 -1.040 -4.333 1.00 57.66 110 LYS A O 1
ATOM 878 N N . LEU A 1 111 ? 8.830 -0.027 -4.749 1.00 59.34 111 LEU A N 1
ATOM 879 C CA . LEU A 1 111 ? 9.312 0.883 -5.783 1.00 59.34 111 LEU A CA 1
ATOM 880 C C . LEU A 1 111 ? 10.085 2.015 -5.107 1.00 59.34 111 LEU A C 1
ATOM 882 O O . LEU A 1 111 ? 9.534 2.733 -4.277 1.00 59.34 111 LEU A O 1
ATOM 886 N N . LEU A 1 112 ? 11.365 2.129 -5.443 1.00 59.38 112 LEU A N 1
ATOM 887 C CA . LEU A 1 112 ? 12.220 3.212 -4.973 1.00 59.38 112 LEU A CA 1
ATOM 888 C C . LEU A 1 112 ? 11.953 4.455 -5.821 1.00 59.38 112 LEU A C 1
ATOM 890 O O . LEU A 1 112 ? 11.905 4.361 -7.054 1.00 59.38 112 LEU A O 1
ATOM 894 N N . THR A 1 113 ? 11.805 5.605 -5.168 1.00 65.69 113 THR A N 1
ATOM 895 C CA . THR A 1 113 ? 11.796 6.900 -5.858 1.00 65.69 113 THR A CA 1
ATOM 896 C C . THR A 1 113 ? 13.161 7.131 -6.527 1.00 65.69 113 THR A C 1
ATOM 898 O O . THR A 1 113 ? 14.149 6.507 -6.122 1.00 65.69 113 THR A O 1
ATOM 901 N N . PRO A 1 114 ? 13.255 7.959 -7.584 1.00 66.31 114 PRO A N 1
ATOM 902 C CA . PRO A 1 114 ? 14.534 8.239 -8.240 1.00 66.31 114 PRO A CA 1
ATOM 903 C C . PRO A 1 114 ? 15.628 8.684 -7.253 1.00 66.31 114 PRO A C 1
ATOM 905 O O . PRO A 1 114 ? 16.755 8.208 -7.362 1.00 66.31 114 PRO A O 1
ATOM 908 N N . GLU A 1 115 ? 15.284 9.451 -6.215 1.00 62.72 115 GLU A N 1
ATOM 909 C CA . GLU A 1 115 ? 16.228 9.881 -5.172 1.00 62.72 115 GLU A CA 1
ATOM 910 C C . GLU A 1 115 ? 16.735 8.701 -4.323 1.00 62.72 115 GLU A C 1
ATOM 912 O O . GLU A 1 115 ? 17.912 8.609 -3.975 1.00 62.72 115 GLU A O 1
ATOM 917 N N . GLN A 1 116 ? 15.858 7.741 -4.014 1.00 58.69 116 GLN A N 1
ATOM 918 C CA . GLN A 1 116 ? 16.238 6.538 -3.272 1.00 58.69 116 GLN A CA 1
ATOM 919 C C . GLN A 1 116 ? 17.140 5.608 -4.097 1.00 58.69 116 GLN A C 1
ATOM 921 O O . GLN A 1 116 ? 17.936 4.864 -3.526 1.00 58.69 116 GLN A O 1
ATOM 926 N N . LYS A 1 117 ? 17.034 5.641 -5.432 1.00 64.56 117 LYS A N 1
ATOM 927 C CA . LYS A 1 117 ? 17.895 4.858 -6.331 1.00 64.56 117 LYS A CA 1
ATOM 928 C C . LYS A 1 117 ? 19.323 5.400 -6.372 1.00 64.56 117 LYS A C 1
ATOM 930 O O . LYS A 1 117 ? 20.255 4.600 -6.356 1.00 64.56 117 LYS A O 1
ATOM 935 N N . GLU A 1 118 ? 19.502 6.721 -6.378 1.00 61.97 118 GLU A N 1
ATOM 936 C CA . GLU A 1 118 ? 20.834 7.347 -6.346 1.00 61.97 118 GLU A CA 1
ATOM 937 C C . GLU A 1 118 ? 21.593 7.003 -5.065 1.00 61.97 118 GLU A C 1
ATOM 939 O O . GLU A 1 118 ? 22.760 6.621 -5.114 1.00 61.97 118 GLU A O 1
ATOM 944 N N . SER A 1 119 ? 20.912 7.028 -3.918 1.00 54.50 119 SER A N 1
ATOM 945 C CA . SER A 1 119 ? 21.530 6.659 -2.640 1.00 54.50 119 SER A CA 1
ATOM 946 C C . SER A 1 119 ? 21.970 5.190 -2.567 1.00 54.50 119 SER A C 1
ATOM 948 O O . SER A 1 119 ? 22.830 4.870 -1.752 1.00 54.50 119 SER A O 1
ATOM 950 N N . ILE A 1 120 ? 21.383 4.297 -3.372 1.00 55.06 120 ILE A N 1
ATOM 951 C CA . ILE A 1 120 ? 21.754 2.873 -3.429 1.00 55.06 120 ILE A CA 1
ATOM 952 C C . ILE A 1 120 ? 22.885 2.630 -4.435 1.00 55.06 120 ILE A C 1
ATOM 954 O O . ILE A 1 120 ? 23.680 1.718 -4.234 1.00 55.06 120 ILE A O 1
ATOM 958 N N . MET A 1 121 ? 22.968 3.428 -5.504 1.00 52.88 121 MET A N 1
ATOM 959 C CA . MET A 1 121 ? 24.049 3.333 -6.495 1.00 52.88 121 MET A CA 1
ATOM 960 C C . MET A 1 121 ? 25.372 3.956 -6.025 1.00 52.88 121 MET A C 1
ATOM 962 O O . MET A 1 121 ? 26.410 3.618 -6.580 1.00 52.88 121 MET A O 1
ATOM 966 N N . ASN A 1 122 ? 25.348 4.822 -5.008 1.00 48.69 122 ASN A N 1
ATOM 967 C CA . ASN A 1 122 ? 26.531 5.499 -4.458 1.00 48.69 122 ASN A CA 1
ATOM 968 C C . ASN A 1 122 ? 27.192 4.755 -3.271 1.00 48.69 122 ASN A C 1
ATOM 970 O O . ASN A 1 122 ? 27.820 5.400 -2.429 1.00 48.69 122 ASN A O 1
ATOM 974 N N . ILE A 1 123 ? 27.033 3.428 -3.175 1.00 46.16 123 ILE A N 1
ATOM 975 C CA . ILE A 1 123 ? 27.651 2.562 -2.146 1.00 46.16 123 ILE A CA 1
ATOM 976 C C . ILE A 1 123 ? 28.704 1.658 -2.783 1.00 46.16 123 ILE A C 1
ATOM 978 O O . ILE A 1 123 ? 28.392 1.060 -3.837 1.00 46.16 123 ILE A O 1
#

Radius of gyration: 20.7 Å; Cα contacts (8 Å, |Δi|>4): 73; chains: 1; bounding box: 50×26×44 Å

pLDDT: mean 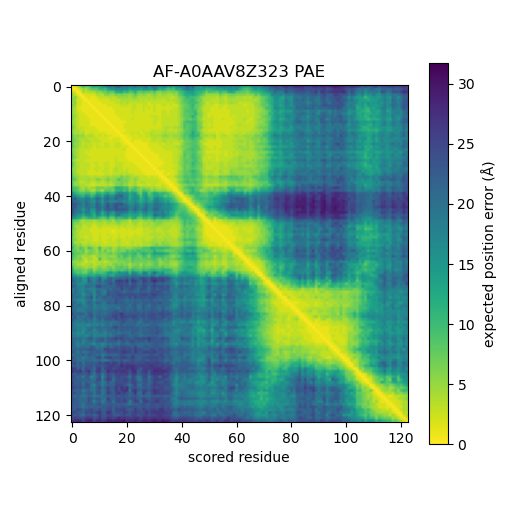74.08, std 13.87, range [40.31, 91.0]

Nearest PDB structures (foldseek):
  7s03-assembly1_A-2  TM=5.694E-01  e=1.552E-02  Homo sapiens

Organism: NCBI:txid1265417

InterPro domains:
  IPR052709 Transposase-Methyltransferase Hybrid [PTHR46060] (2-75)

Foldseek 3Di:
DDPPQLVLLVQLLVCLVVVDDLVRSQVVLCVVCPPNRQCDDPPDPDDPPSVVSSVVSNVPDPDSDDDPDPPQQDPQNVCCVVVVDDSVVSVCCCCPVVVDDCPDGDDDPDDDDPVRVVVVVVD

Mean predicted aligned error: 13.52 Å